Protein AF-Q533U4-F1 (afdb_monomer_lite)

Sequence (167 aa):
YFTEFLKAVQSKKQPPKIESFYPPVDEPAIESKNIDLSGRQERKQIFKGKTFVFLNAKQHKKLSAAVIFGGGDARLITEESKEDDSFFSAPGTCVVEAGLTDSQTLIPDSQKKWIHSIMDILRRKGLRPIPEAEIGLAVIFVTTENYCDPQGQPSTGLKTTTPGPSL

InterPro domains:
  IPR032429 Nibrin, second BRCT domain [PF16508] (41-150)
  IPR040227 Nibrin-related [PTHR12162] (1-159)
  IPR043014 Nibrin, second BRCT domain superfamily [G3DSA:3.40.50.10980] (36-151)

Structure (mmCIF, N/CA/C/O backbone):
data_AF-Q533U4-F1
#
_entry.id   AF-Q533U4-F1
#
loop_
_atom_site.group_PDB
_atom_site.id
_atom_site.type_symbol
_atom_site.label_atom_id
_atom_site.label_alt_id
_atom_site.label_comp_id
_atom_site.label_asym_id
_atom_site.label_entity_id
_atom_site.label_seq_id
_atom_site.pdbx_PDB_ins_code
_atom_site.Cartn_x
_atom_site.Cartn_y
_atom_site.Cartn_z
_atom_site.occupancy
_atom_site.B_iso_or_equiv
_atom_site.auth_seq_id
_atom_site.auth_comp_id
_atom_site.auth_asym_id
_atom_site.auth_atom_id
_ato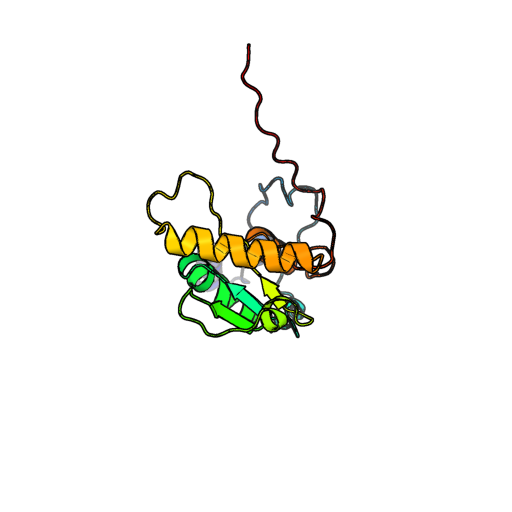m_site.pdbx_PDB_model_num
ATOM 1 N N . TYR A 1 1 ? -17.162 6.850 20.503 1.00 93.44 1 TYR A N 1
ATOM 2 C CA . TYR A 1 1 ? -17.013 5.550 21.184 1.00 93.44 1 TYR A CA 1
ATOM 3 C C . TYR A 1 1 ? -16.417 5.704 22.581 1.00 93.44 1 TYR A C 1
ATOM 5 O O . TYR A 1 1 ? -17.132 5.466 23.543 1.00 93.44 1 TYR A O 1
ATOM 13 N N . PHE A 1 2 ? -15.159 6.152 22.725 1.00 95.62 2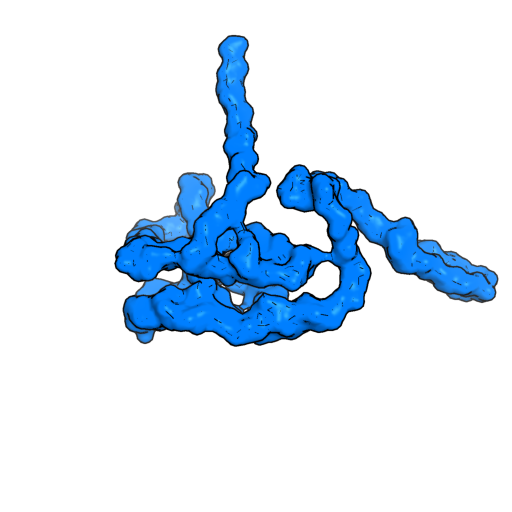 PHE A N 1
ATOM 14 C CA . PHE A 1 2 ? -14.453 6.164 24.021 1.00 95.62 2 PHE A CA 1
ATOM 15 C C . PHE A 1 2 ? -15.183 6.909 25.148 1.00 95.62 2 PHE A C 1
ATOM 17 O O . PHE A 1 2 ? -15.257 6.399 26.261 1.00 95.62 2 PHE A O 1
ATOM 24 N N . THR A 1 3 ? -15.795 8.060 24.861 1.00 96.50 3 THR A N 1
ATOM 25 C CA . THR A 1 3 ? -16.606 8.800 25.842 1.00 96.50 3 THR A CA 1
ATOM 26 C C . THR A 1 3 ? -17.787 7.978 26.367 1.00 96.50 3 THR A C 1
ATOM 28 O O . THR A 1 3 ? -17.992 7.894 27.574 1.00 96.50 3 THR A O 1
ATOM 31 N N . GLU A 1 4 ? -18.542 7.329 25.478 1.00 96.56 4 GLU A N 1
ATOM 32 C CA . GLU A 1 4 ? -19.685 6.483 25.857 1.00 96.56 4 GLU A CA 1
ATOM 33 C C . GLU A 1 4 ? -19.237 5.190 26.545 1.00 96.56 4 GLU A C 1
ATOM 35 O O . GLU A 1 4 ? -19.889 4.722 27.475 1.00 96.56 4 GLU A O 1
ATOM 40 N N . PHE A 1 5 ? -18.078 4.654 26.160 1.00 96.81 5 PHE A N 1
ATOM 41 C CA . PHE A 1 5 ? -17.462 3.516 26.834 1.00 96.81 5 PHE A CA 1
ATOM 42 C C . PHE A 1 5 ? -17.104 3.849 28.289 1.00 96.81 5 PHE A C 1
ATOM 44 O O . PHE A 1 5 ? -17.467 3.103 29.197 1.00 96.81 5 PHE A O 1
ATOM 51 N N . LEU A 1 6 ? -16.464 4.998 28.536 1.00 97.19 6 LEU A N 1
ATOM 52 C CA . LEU A 1 6 ? -16.132 5.449 29.893 1.00 97.19 6 LEU A CA 1
ATOM 53 C C . LEU A 1 6 ? -17.387 5.628 30.758 1.00 97.19 6 LEU A C 1
ATOM 55 O O . LEU A 1 6 ? -17.422 5.149 31.894 1.00 97.19 6 LEU A O 1
ATOM 59 N N . LYS A 1 7 ? -18.443 6.242 30.209 1.00 97.25 7 LYS A N 1
ATOM 60 C CA . LYS A 1 7 ? -19.739 6.375 30.896 1.00 97.25 7 LYS A CA 1
ATOM 61 C C . LYS A 1 7 ? -20.355 5.015 31.231 1.00 97.25 7 LYS A C 1
ATOM 63 O O . LYS A 1 7 ? -20.881 4.839 32.333 1.00 97.25 7 LYS A O 1
ATOM 68 N N . ALA A 1 8 ? -20.290 4.055 30.305 1.00 96.69 8 ALA A N 1
ATOM 69 C CA . ALA A 1 8 ? -20.816 2.708 30.508 1.00 96.69 8 ALA A CA 1
ATOM 70 C C . ALA A 1 8 ? -20.089 1.981 31.648 1.00 96.69 8 ALA A C 1
ATOM 72 O O . ALA A 1 8 ? -20.750 1.420 32.521 1.00 96.69 8 ALA A O 1
ATOM 73 N N . VAL A 1 9 ? -18.755 2.074 31.700 1.00 96.88 9 VAL A N 1
ATOM 74 C CA . VAL A 1 9 ? -17.937 1.491 32.778 1.00 96.88 9 VAL A CA 1
ATOM 75 C C . VAL A 1 9 ? -18.291 2.103 34.137 1.00 96.88 9 VAL A C 1
ATOM 77 O O . VAL A 1 9 ? -18.587 1.366 35.077 1.00 96.88 9 VAL A O 1
ATOM 80 N N . GLN A 1 10 ? -18.333 3.436 34.238 1.00 97.12 10 GLN A N 1
ATOM 81 C CA . GLN A 1 10 ? -18.693 4.139 35.481 1.00 97.12 10 GLN A CA 1
ATOM 82 C C . GLN A 1 10 ? -20.102 3.776 35.967 1.00 97.12 10 GLN A C 1
ATOM 84 O O . GLN A 1 10 ? -20.339 3.636 37.165 1.00 97.12 10 GLN A O 1
ATOM 89 N N . SER A 1 11 ? -21.026 3.575 35.027 1.00 96.69 11 SER A N 1
ATOM 90 C CA . SER A 1 11 ? -22.423 3.234 35.310 1.00 96.69 11 SER A CA 1
ATOM 91 C C . SER A 1 11 ? -22.679 1.727 35.444 1.00 96.69 11 SER A C 1
ATOM 93 O O . SER A 1 11 ? -23.837 1.337 35.581 1.00 96.69 11 SER A O 1
ATOM 95 N N . LYS A 1 12 ? -21.643 0.874 35.360 1.00 95.75 12 LYS A N 1
ATOM 96 C CA . LYS A 1 12 ? -21.753 -0.601 35.345 1.00 95.75 12 LYS A CA 1
ATOM 97 C C . LYS A 1 12 ? -22.741 -1.133 34.289 1.00 95.75 12 LYS A C 1
ATOM 99 O O . LYS A 1 12 ? -23.456 -2.106 34.525 1.00 95.75 12 LYS A O 1
ATOM 104 N N . LYS A 1 13 ? -22.798 -0.480 33.126 1.00 95.88 13 LYS A N 1
ATOM 105 C CA . LYS A 1 13 ? -23.616 -0.876 31.969 1.00 95.88 13 LYS A CA 1
ATOM 106 C C . LYS A 1 13 ? -22.773 -1.622 30.937 1.00 95.88 13 LYS A C 1
ATOM 108 O O . LYS A 1 13 ? -21.545 -1.600 30.985 1.00 95.88 13 LYS A O 1
ATOM 113 N N . GLN A 1 14 ? -23.443 -2.267 29.983 1.00 95.19 14 GLN A N 1
ATOM 114 C CA . GLN A 1 14 ? -22.757 -2.884 28.852 1.00 95.19 14 GLN A CA 1
ATOM 115 C C . GLN A 1 14 ? -22.029 -1.826 28.001 1.00 95.19 14 GLN A C 1
ATOM 117 O O . GLN A 1 14 ? -22.560 -0.723 27.829 1.00 95.19 14 GLN A O 1
ATOM 122 N N . PRO A 1 15 ? -20.842 -2.151 27.456 1.00 94.94 15 PRO A N 1
ATOM 123 C CA . PRO A 1 15 ? -20.144 -1.288 26.514 1.00 94.94 15 PRO A CA 1
ATOM 124 C C . PRO A 1 15 ? -20.999 -0.932 25.289 1.00 94.94 15 PRO A C 1
ATOM 126 O O . PRO A 1 15 ? -21.800 -1.757 24.842 1.00 94.94 15 PRO A O 1
ATOM 129 N N . PRO A 1 16 ? -20.819 0.269 24.710 1.00 95.75 16 PRO A N 1
ATOM 130 C CA . PRO A 1 16 ? -21.448 0.608 23.442 1.00 95.75 16 PRO A CA 1
ATOM 131 C C . PRO A 1 16 ? -21.026 -0.360 22.331 1.00 95.75 16 PRO A C 1
ATOM 133 O O . PRO A 1 16 ? -19.880 -0.804 22.281 1.00 95.75 16 PRO A O 1
ATOM 136 N N . LYS A 1 17 ? -21.941 -0.627 21.397 1.00 92.81 17 LYS A N 1
ATOM 137 C CA . LYS A 1 17 ? -21.633 -1.333 20.147 1.00 92.81 17 LYS A CA 1
ATOM 138 C C . LYS A 1 17 ? -20.701 -0.478 19.291 1.00 92.81 17 LYS A C 1
ATOM 140 O O . LYS A 1 17 ? -20.961 0.713 19.119 1.00 92.81 17 LYS A O 1
ATOM 145 N N . ILE A 1 18 ? -19.615 -1.056 18.782 1.00 90.69 18 ILE A N 1
ATOM 146 C CA . ILE A 1 18 ? -18.593 -0.303 18.037 1.00 90.69 18 ILE A CA 1
ATOM 147 C C . ILE A 1 18 ? -19.113 0.161 16.673 1.00 90.69 18 ILE A C 1
ATOM 149 O O . ILE A 1 18 ? -18.771 1.249 16.217 1.00 90.69 18 ILE A O 1
ATOM 153 N N . GLU A 1 19 ? -20.010 -0.623 16.079 1.00 89.75 19 GLU A N 1
ATOM 154 C CA . GLU A 1 19 ? -20.620 -0.395 14.770 1.00 89.75 19 GLU A CA 1
ATOM 155 C C . GLU A 1 19 ? -21.456 0.891 14.755 1.00 89.75 19 GLU A C 1
ATOM 157 O O . GLU A 1 19 ? -21.534 1.576 13.741 1.00 89.75 19 GLU A O 1
ATOM 162 N N . SER A 1 20 ? -22.020 1.280 15.905 1.00 91.12 20 SER A N 1
ATOM 163 C CA . SER A 1 20 ? -22.758 2.540 16.070 1.00 91.12 20 SER A CA 1
ATOM 164 C C . SER A 1 20 ? -21.865 3.788 16.041 1.00 91.12 20 SER A C 1
ATOM 166 O O . SER A 1 20 ? -22.374 4.901 16.139 1.00 91.12 20 SER A O 1
ATOM 168 N N . PHE A 1 21 ? -20.544 3.616 15.953 1.00 91.81 21 PHE A N 1
ATOM 169 C CA . PHE A 1 21 ? -19.560 4.699 15.901 1.00 91.81 21 PHE A CA 1
ATOM 170 C C . PHE A 1 21 ? -18.695 4.652 14.641 1.00 91.81 21 PHE A C 1
ATOM 172 O O . PHE A 1 21 ? -17.677 5.345 14.588 1.00 91.81 21 PHE A O 1
ATOM 179 N N . TYR A 1 22 ? -19.069 3.851 13.640 1.00 88.19 22 TYR A N 1
ATOM 180 C CA . TYR A 1 22 ? -18.445 3.959 12.329 1.00 88.19 22 TYR A CA 1
ATOM 181 C C . TYR A 1 22 ? -18.734 5.336 11.722 1.00 88.19 22 TYR A C 1
ATOM 183 O O . TYR A 1 22 ? -19.858 5.832 11.844 1.00 88.19 22 TYR A O 1
ATOM 191 N N . PRO A 1 23 ? -17.722 5.992 11.128 1.00 85.62 23 PRO A N 1
ATOM 192 C CA . PRO A 1 23 ? -17.924 7.290 10.511 1.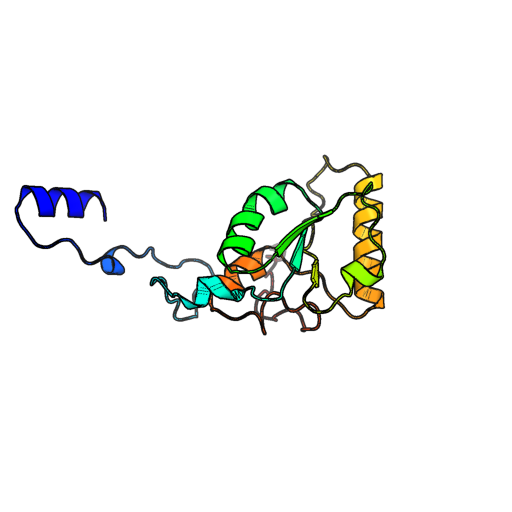00 85.62 23 PRO A CA 1
ATOM 193 C C . PRO A 1 23 ? -18.853 7.156 9.296 1.00 85.62 23 PRO A C 1
ATOM 195 O O . PRO A 1 23 ? -18.854 6.108 8.642 1.00 85.62 23 PRO A O 1
ATOM 198 N N . PRO A 1 24 ? -19.617 8.210 8.961 1.00 82.94 24 PRO A N 1
ATOM 199 C CA . PRO A 1 24 ? -20.269 8.275 7.663 1.00 82.94 24 PRO A CA 1
ATOM 200 C C . PRO A 1 24 ? -19.205 8.229 6.560 1.00 82.94 24 PRO A C 1
ATOM 202 O O . PRO A 1 24 ? -18.112 8.779 6.712 1.00 82.94 24 PRO A O 1
ATOM 205 N N . VAL A 1 25 ? -19.526 7.556 5.460 1.00 81.56 25 VAL A N 1
ATOM 206 C CA . VAL A 1 25 ? -18.670 7.518 4.276 1.00 81.56 25 VAL A CA 1
ATOM 207 C C . VAL A 1 25 ? -19.144 8.617 3.333 1.00 81.56 25 VAL A C 1
ATOM 209 O O . VAL A 1 25 ? -20.233 8.513 2.785 1.00 81.56 25 VAL A O 1
ATOM 212 N N . ASP A 1 26 ? -18.315 9.642 3.157 1.00 78.31 26 ASP A N 1
ATOM 213 C CA . ASP A 1 26 ? -18.556 10.797 2.277 1.00 78.31 26 ASP A CA 1
ATOM 214 C C . ASP A 1 26 ? -17.412 10.931 1.253 1.00 78.31 26 ASP A C 1
ATOM 216 O O . ASP A 1 26 ? -16.828 11.990 1.045 1.00 78.31 26 ASP A O 1
ATOM 220 N N . GLU A 1 27 ? -16.985 9.792 0.700 1.00 79.31 27 GLU A N 1
ATOM 221 C CA . GLU A 1 27 ? -15.927 9.719 -0.309 1.00 79.31 27 GLU A CA 1
ATOM 222 C C . GLU A 1 27 ? -16.539 9.222 -1.626 1.00 79.31 27 GLU A C 1
ATOM 224 O O . GLU A 1 27 ? -16.864 8.030 -1.721 1.00 79.31 27 GLU A O 1
ATOM 229 N N . PRO A 1 28 ? -16.679 10.087 -2.651 1.00 79.06 28 PRO A N 1
ATOM 230 C CA . PRO A 1 28 ? -17.364 9.759 -3.904 1.00 79.06 28 PRO A CA 1
ATOM 231 C C . PRO A 1 28 ? -16.842 8.495 -4.594 1.00 79.06 28 PRO A C 1
ATOM 233 O O . PRO A 1 28 ? -17.606 7.765 -5.229 1.00 79.06 28 PRO A O 1
ATOM 236 N N . ALA A 1 29 ? -15.547 8.189 -4.448 1.00 69.81 29 ALA A N 1
ATOM 237 C CA . ALA A 1 29 ? -14.943 6.995 -5.041 1.00 69.81 29 ALA A CA 1
ATOM 238 C C . ALA A 1 29 ? -15.489 5.669 -4.467 1.00 69.81 29 ALA A C 1
ATOM 240 O O . ALA A 1 29 ? -15.324 4.609 -5.085 1.00 69.81 29 ALA A O 1
ATOM 241 N N . ILE A 1 30 ? -16.115 5.703 -3.285 1.00 76.38 30 ILE A N 1
ATOM 242 C CA . ILE A 1 30 ? -16.586 4.515 -2.558 1.00 76.38 30 ILE A CA 1
ATOM 243 C C . ILE A 1 30 ? -18.014 4.646 -2.003 1.00 76.38 30 ILE A C 1
ATOM 245 O O . ILE A 1 30 ? -18.567 3.641 -1.569 1.00 76.38 30 ILE A O 1
ATOM 249 N N . GLU A 1 31 ? -18.630 5.828 -2.072 1.00 68.31 31 GLU A N 1
ATOM 250 C CA . GLU A 1 31 ? -19.961 6.157 -1.530 1.00 68.31 31 GLU A CA 1
ATOM 251 C C . GLU A 1 31 ? -21.072 5.200 -1.995 1.00 68.31 31 GLU A C 1
ATOM 253 O O . GLU A 1 31 ? -21.924 4.786 -1.214 1.00 68.31 31 GLU A O 1
ATOM 258 N N . SER A 1 32 ? -21.036 4.776 -3.261 1.00 62.91 32 SER A N 1
ATOM 259 C CA . SER A 1 32 ? -22.042 3.873 -3.846 1.00 62.91 32 SER A CA 1
ATOM 260 C C . SER A 1 32 ? -21.883 2.398 -3.452 1.00 62.91 32 SER A C 1
ATOM 262 O O . SER A 1 32 ? -22.672 1.553 -3.883 1.00 62.91 32 SER A O 1
ATOM 264 N N . LYS A 1 33 ? -20.859 2.054 -2.664 1.00 68.00 33 LYS A N 1
ATOM 265 C CA . LYS A 1 33 ? -20.532 0.671 -2.311 1.00 68.00 33 LYS A CA 1
ATOM 266 C C . LYS A 1 33 ? -20.833 0.415 -0.837 1.00 68.00 33 LYS A C 1
ATOM 268 O O . LYS A 1 33 ? -20.518 1.223 0.028 1.00 68.00 33 LYS A O 1
ATOM 273 N N . ASN A 1 34 ? -21.385 -0.762 -0.539 1.00 71.75 34 ASN A N 1
ATOM 274 C CA . ASN A 1 34 ? -21.524 -1.239 0.838 1.00 71.75 34 ASN A CA 1
ATOM 275 C C . ASN A 1 34 ? -20.129 -1.508 1.419 1.00 71.75 34 ASN A C 1
ATOM 277 O O . ASN A 1 34 ? -19.551 -2.575 1.203 1.00 71.75 34 ASN A O 1
ATOM 281 N N . ILE A 1 35 ? -19.565 -0.515 2.107 1.00 83.06 35 ILE A N 1
ATOM 282 C CA . ILE A 1 35 ? -18.236 -0.607 2.707 1.00 83.06 35 ILE A CA 1
ATOM 283 C C . ILE A 1 35 ? -18.335 -1.313 4.052 1.00 83.06 35 ILE A C 1
ATOM 285 O O . ILE A 1 35 ? -19.018 -0.861 4.970 1.00 83.06 35 ILE A O 1
ATOM 289 N N . ASP A 1 36 ? -17.585 -2.399 4.185 1.00 85.88 36 ASP A N 1
ATOM 290 C CA . ASP A 1 36 ? -17.422 -3.093 5.451 1.00 85.88 36 ASP A CA 1
ATOM 291 C C . ASP A 1 36 ? -16.259 -2.484 6.249 1.00 85.88 36 ASP A C 1
ATOM 293 O O . ASP A 1 36 ? -15.086 -2.723 5.954 1.00 85.88 36 ASP A O 1
ATOM 297 N N . LEU A 1 37 ? -16.575 -1.692 7.274 1.00 86.81 37 LEU A N 1
ATOM 298 C CA . LEU A 1 37 ? -15.588 -1.102 8.188 1.00 86.81 37 LEU A CA 1
ATOM 299 C C . LEU A 1 37 ? -15.245 -2.010 9.380 1.00 86.81 37 LEU A C 1
ATOM 301 O O . LEU A 1 37 ? -14.436 -1.630 10.231 1.00 86.81 37 LEU A O 1
ATOM 305 N N . SER A 1 38 ? -15.813 -3.216 9.440 1.00 88.75 38 SER A N 1
ATOM 306 C CA . SER A 1 38 ? -15.492 -4.188 10.482 1.00 88.75 38 SER A CA 1
ATOM 307 C C . SER A 1 38 ? -14.062 -4.721 10.357 1.00 88.75 38 SER A C 1
ATOM 309 O O . SER A 1 38 ? -13.368 -4.552 9.346 1.00 88.75 38 SER A O 1
ATOM 311 N N . GLY A 1 39 ? -13.580 -5.356 11.425 1.00 87.69 39 GLY A N 1
ATOM 312 C CA . GLY A 1 39 ? -12.264 -5.982 11.444 1.00 87.69 39 GLY A CA 1
ATOM 313 C C . GLY A 1 39 ? -12.241 -7.281 10.637 1.00 87.69 39 GLY A C 1
ATOM 314 O O . GLY A 1 39 ? -12.617 -8.328 11.154 1.00 87.69 39 GLY A O 1
ATOM 315 N N . ARG A 1 40 ? -11.725 -7.234 9.405 1.00 91.44 40 ARG A N 1
ATOM 316 C CA . ARG A 1 40 ? -11.539 -8.409 8.534 1.00 91.44 40 ARG A CA 1
ATOM 317 C C . ARG A 1 40 ? -10.119 -8.969 8.611 1.00 91.44 40 ARG A C 1
ATOM 319 O O . ARG A 1 40 ? -9.155 -8.231 8.405 1.00 91.44 40 ARG A O 1
ATOM 326 N N . GLN A 1 41 ? -9.972 -10.267 8.890 1.00 93.50 41 GLN A N 1
ATOM 327 C CA . GLN A 1 41 ? -8.651 -10.913 8.990 1.00 93.50 41 GLN A CA 1
ATOM 328 C C . GLN A 1 41 ? -7.968 -11.056 7.627 1.00 93.50 41 GLN A C 1
ATOM 330 O O . GLN A 1 41 ? -6.743 -11.019 7.547 1.00 93.50 41 GLN A O 1
ATOM 335 N N . GLU A 1 42 ? -8.752 -11.146 6.558 1.00 95.25 42 GLU A N 1
ATOM 336 C CA . GLU A 1 42 ? -8.306 -11.242 5.168 1.00 95.25 42 GLU A CA 1
ATOM 337 C C . GLU A 1 42 ? -7.415 -10.056 4.777 1.00 95.25 42 GLU A C 1
ATOM 339 O O . GLU A 1 42 ? -6.456 -10.215 4.023 1.00 95.25 42 GLU A O 1
ATOM 344 N N . ARG A 1 43 ? -7.651 -8.880 5.379 1.00 95.69 43 ARG A N 1
ATOM 345 C CA . ARG A 1 43 ? -6.818 -7.686 5.177 1.00 95.69 43 ARG A CA 1
ATOM 346 C C . ARG A 1 43 ? -5.361 -7.891 5.574 1.00 95.69 43 ARG A C 1
ATOM 348 O O . ARG A 1 43 ? -4.517 -7.195 5.037 1.00 95.69 43 ARG A O 1
ATOM 355 N N . LYS A 1 44 ? -5.043 -8.842 6.459 1.00 96.56 44 LYS A N 1
ATOM 356 C CA . LYS A 1 44 ? -3.655 -9.150 6.848 1.00 96.56 44 LYS A CA 1
ATOM 357 C C . LYS A 1 44 ? -2.852 -9.851 5.753 1.00 96.56 44 LYS A C 1
ATOM 359 O O . LYS A 1 44 ? -1.652 -10.038 5.918 1.00 96.56 44 LYS A O 1
ATOM 364 N N . GLN A 1 45 ? -3.512 -10.338 4.706 1.00 97.44 45 GLN A N 1
ATOM 365 C CA . GLN A 1 45 ? -2.891 -11.100 3.617 1.00 97.44 45 GLN A C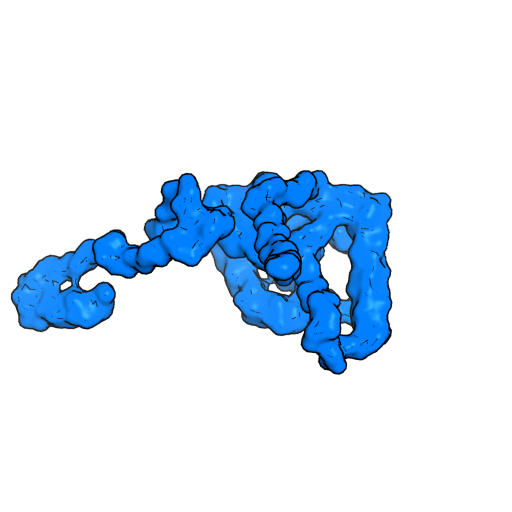A 1
ATOM 366 C C . GLN A 1 45 ? -3.252 -10.524 2.242 1.00 97.44 45 GLN A C 1
ATOM 368 O O . GLN A 1 45 ? -2.961 -11.146 1.223 1.00 97.44 45 GLN A O 1
ATOM 373 N N . ILE A 1 46 ? -3.879 -9.344 2.201 1.00 97.50 46 ILE A N 1
ATOM 374 C CA . ILE A 1 46 ? -4.368 -8.721 0.969 1.00 97.50 46 ILE A CA 1
ATOM 375 C C . ILE A 1 46 ? -3.258 -8.450 -0.055 1.00 97.50 46 ILE A C 1
ATOM 377 O O . ILE A 1 46 ? -3.505 -8.485 -1.256 1.00 97.50 46 ILE A O 1
ATOM 381 N N . PHE A 1 47 ? -2.028 -8.232 0.408 1.00 98.19 47 PHE A N 1
ATOM 382 C CA . PHE A 1 47 ? -0.860 -7.971 -0.431 1.00 98.19 47 PHE A CA 1
ATOM 383 C C . PHE A 1 47 ? 0.121 -9.144 -0.486 1.00 98.19 47 PHE A C 1
ATOM 385 O O . PHE A 1 47 ? 1.255 -8.974 -0.932 1.00 98.19 47 PHE A O 1
ATOM 392 N N . LYS A 1 48 ? -0.295 -10.340 -0.058 1.00 97.69 48 LYS A N 1
ATOM 393 C CA . LYS A 1 48 ? 0.563 -11.526 -0.080 1.00 97.69 48 LYS A CA 1
ATOM 394 C C . LYS A 1 48 ? 1.113 -11.781 -1.486 1.00 97.69 48 LYS A C 1
ATOM 396 O O . LYS A 1 48 ? 0.357 -11.892 -2.447 1.00 97.69 48 LYS A O 1
ATOM 401 N N . GLY A 1 49 ? 2.437 -11.906 -1.582 1.00 96.81 49 GLY A N 1
ATOM 402 C CA . GLY A 1 49 ? 3.133 -12.149 -2.849 1.00 96.81 49 GLY A CA 1
ATOM 403 C C . GLY A 1 49 ? 3.262 -10.919 -3.753 1.00 96.81 49 GLY A C 1
ATOM 404 O O . GLY A 1 49 ? 3.640 -11.073 -4.912 1.00 96.81 49 GLY A O 1
ATOM 405 N N . LYS A 1 50 ? 2.954 -9.715 -3.253 1.00 97.69 50 LYS A N 1
ATOM 406 C CA . LYS A 1 50 ? 3.189 -8.453 -3.964 1.00 97.69 50 LYS A CA 1
ATOM 407 C C . LYS A 1 50 ? 4.316 -7.659 -3.318 1.00 97.69 50 LYS A C 1
ATOM 409 O O . LYS A 1 50 ? 4.432 -7.603 -2.094 1.00 97.69 50 LYS A O 1
ATOM 414 N N . THR A 1 51 ? 5.089 -6.978 -4.155 1.00 98.06 51 THR A N 1
ATOM 415 C CA . THR A 1 51 ? 6.122 -6.030 -3.731 1.00 98.06 51 THR A CA 1
ATOM 416 C C . THR A 1 51 ? 5.770 -4.644 -4.251 1.00 98.06 51 THR A C 1
ATOM 418 O O . THR A 1 51 ? 5.750 -4.414 -5.456 1.00 98.06 51 THR A O 1
ATOM 421 N N . PHE A 1 52 ? 5.511 -3.705 -3.349 1.00 98.19 52 PHE A N 1
ATOM 422 C CA . PHE A 1 52 ? 5.256 -2.309 -3.676 1.00 98.19 52 PHE A CA 1
ATOM 423 C C . PHE A 1 52 ? 6.569 -1.535 -3.710 1.00 98.19 52 PHE A C 1
ATOM 425 O O . PHE A 1 52 ? 7.263 -1.405 -2.699 1.00 98.19 52 PHE A O 1
ATOM 432 N N . VAL A 1 53 ? 6.901 -1.022 -4.889 1.00 97.62 53 VAL A N 1
ATOM 433 C CA . VAL A 1 53 ? 8.118 -0.257 -5.145 1.00 97.62 53 VAL A CA 1
ATOM 434 C C . VAL A 1 53 ? 7.771 1.222 -5.141 1.00 97.62 53 VAL A C 1
ATOM 436 O O . VAL A 1 53 ? 7.042 1.709 -6.000 1.00 97.62 53 VAL A O 1
ATOM 439 N N . PHE A 1 54 ? 8.300 1.944 -4.165 1.00 95.81 54 PHE A N 1
ATOM 440 C CA . PHE A 1 54 ? 8.132 3.378 -4.017 1.00 95.81 54 PHE A CA 1
ATOM 441 C C . PHE A 1 54 ? 9.355 4.095 -4.582 1.00 95.81 54 PHE A C 1
ATOM 443 O O . PHE A 1 54 ? 10.486 3.759 -4.242 1.00 95.81 54 PHE A O 1
ATOM 450 N N . LEU A 1 55 ? 9.114 5.130 -5.386 1.00 93.19 55 LEU A N 1
ATOM 451 C CA . LEU A 1 55 ? 10.157 6.013 -5.930 1.00 93.19 55 LEU A CA 1
ATOM 452 C C . LEU A 1 55 ? 10.265 7.335 -5.140 1.00 93.19 55 LEU A C 1
ATOM 454 O O . LEU A 1 55 ? 11.010 8.246 -5.500 1.00 93.19 55 LEU A O 1
ATOM 458 N N . ASN A 1 56 ? 9.476 7.458 -4.064 1.00 88.25 56 ASN A N 1
ATOM 459 C CA . ASN A 1 56 ? 9.375 8.635 -3.210 1.00 88.25 56 ASN A CA 1
ATOM 460 C C . ASN A 1 56 ? 9.350 8.225 -1.730 1.00 88.25 56 ASN A C 1
ATOM 462 O O . ASN A 1 56 ? 8.453 7.508 -1.273 1.00 88.25 56 ASN A O 1
ATOM 466 N N . ALA A 1 57 ? 10.297 8.752 -0.953 1.00 90.50 57 ALA A N 1
ATOM 467 C CA . ALA A 1 57 ? 10.421 8.470 0.474 1.00 90.50 57 ALA A CA 1
ATOM 468 C C . ALA A 1 57 ? 9.190 8.895 1.299 1.00 90.50 57 ALA A C 1
ATOM 470 O O . ALA A 1 57 ? 8.866 8.240 2.291 1.00 90.50 57 ALA A O 1
ATOM 471 N N . LYS A 1 58 ? 8.472 9.958 0.902 1.00 90.06 58 LYS A N 1
ATOM 472 C CA . LYS A 1 58 ? 7.252 10.416 1.593 1.00 90.06 58 LYS A CA 1
ATOM 473 C C . LYS A 1 58 ? 6.128 9.390 1.464 1.00 90.06 58 LYS A C 1
ATOM 475 O O . LYS A 1 58 ? 5.507 9.048 2.468 1.00 90.06 58 LYS A O 1
ATOM 480 N N . GLN A 1 59 ? 5.907 8.874 0.254 1.00 91.88 59 GLN A N 1
ATOM 481 C CA . GLN A 1 59 ? 4.898 7.842 0.004 1.00 91.88 59 GLN A CA 1
ATOM 482 C C . GLN A 1 59 ? 5.282 6.534 0.695 1.00 91.88 59 GLN A C 1
ATOM 484 O O . GLN A 1 59 ? 4.453 5.946 1.387 1.00 91.88 59 GLN A O 1
ATOM 489 N N . HIS A 1 60 ? 6.559 6.143 0.613 1.00 95.06 60 HIS A N 1
ATOM 490 C CA . HIS A 1 60 ? 7.067 4.978 1.335 1.00 95.06 60 HIS A CA 1
ATOM 491 C C . HIS A 1 60 ? 6.813 5.100 2.843 1.00 95.06 60 HIS A C 1
ATOM 493 O O . HIS A 1 60 ? 6.224 4.207 3.438 1.00 95.06 60 HIS A O 1
ATOM 499 N N . LYS A 1 61 ? 7.175 6.230 3.467 1.00 95.25 61 LYS A N 1
ATOM 500 C CA . LYS A 1 61 ? 6.938 6.464 4.902 1.00 95.25 61 LYS A CA 1
ATOM 501 C C . LYS A 1 61 ? 5.450 6.420 5.266 1.00 95.25 61 LYS A C 1
ATOM 503 O O . LYS A 1 61 ? 5.111 5.963 6.353 1.00 95.25 61 LYS A O 1
ATOM 508 N N . LYS A 1 62 ? 4.575 6.906 4.382 1.00 94.25 62 LYS A N 1
ATOM 509 C CA . LYS A 1 62 ? 3.123 6.935 4.596 1.00 94.25 62 LYS A CA 1
ATOM 510 C C . LYS A 1 62 ? 2.490 5.542 4.512 1.00 94.25 62 LYS A C 1
ATOM 512 O O . LYS A 1 62 ? 1.568 5.264 5.273 1.00 94.25 62 LYS A O 1
ATOM 517 N N . LEU A 1 63 ? 2.952 4.689 3.596 1.00 96.00 63 LEU A N 1
ATOM 518 C CA . LEU A 1 63 ? 2.212 3.487 3.189 1.00 96.00 63 LEU A CA 1
ATOM 519 C C . LEU A 1 63 ? 2.927 2.158 3.418 1.00 96.00 63 LEU A C 1
ATOM 521 O O . LEU A 1 63 ? 2.254 1.128 3.432 1.00 96.00 63 LEU A O 1
ATOM 525 N N . SER A 1 64 ? 4.244 2.143 3.632 1.00 97.31 64 SER A N 1
ATOM 526 C CA . SER A 1 64 ? 5.000 0.893 3.798 1.00 97.31 64 SER A CA 1
ATOM 527 C C . SER A 1 64 ? 4.450 0.030 4.931 1.00 97.31 64 SER A C 1
ATOM 529 O O . SER A 1 64 ? 4.269 -1.171 4.754 1.00 97.31 64 SER A O 1
ATOM 531 N N . ALA A 1 65 ? 4.086 0.646 6.059 1.00 97.56 65 ALA A N 1
ATOM 532 C CA . ALA A 1 65 ? 3.474 -0.057 7.179 1.00 97.56 65 ALA A CA 1
ATOM 533 C C . ALA A 1 65 ? 2.166 -0.752 6.770 1.00 97.56 65 ALA A C 1
ATOM 535 O O . ALA A 1 65 ? 1.974 -1.917 7.098 1.00 97.56 65 ALA A O 1
ATOM 536 N N . ALA A 1 66 ? 1.290 -0.077 6.019 1.00 96.50 66 ALA A N 1
ATOM 537 C CA . ALA A 1 66 ? 0.027 -0.659 5.564 1.00 96.50 66 ALA A CA 1
ATOM 538 C C . ALA A 1 66 ? 0.250 -1.841 4.606 1.00 96.50 66 ALA A C 1
ATOM 540 O O . ALA A 1 66 ? -0.429 -2.859 4.725 1.00 96.50 66 ALA A O 1
ATOM 541 N N . VAL A 1 67 ? 1.234 -1.733 3.706 1.00 98.19 67 VAL A N 1
ATOM 542 C CA . VAL A 1 67 ? 1.621 -2.822 2.797 1.00 98.19 67 VAL A CA 1
ATOM 543 C C . VAL A 1 67 ? 2.122 -4.041 3.577 1.00 98.19 67 VAL A C 1
ATOM 545 O O . VAL A 1 67 ? 1.630 -5.150 3.367 1.00 98.19 67 VAL A O 1
ATOM 548 N N . ILE A 1 68 ? 3.041 -3.824 4.523 1.00 98.19 68 ILE A N 1
ATOM 549 C CA . ILE A 1 68 ? 3.636 -4.886 5.346 1.00 98.19 68 ILE A CA 1
ATOM 550 C C . ILE A 1 68 ? 2.578 -5.540 6.241 1.00 98.19 68 ILE A C 1
ATOM 552 O O . ILE A 1 68 ? 2.494 -6.765 6.311 1.00 98.19 68 ILE A O 1
ATOM 556 N N . PHE A 1 69 ? 1.709 -4.750 6.880 1.00 97.00 69 PHE A N 1
ATOM 557 C CA . PHE A 1 69 ? 0.591 -5.287 7.662 1.00 97.00 69 PHE A CA 1
ATOM 558 C C . PHE A 1 69 ? -0.410 -6.066 6.807 1.00 97.00 69 PHE A C 1
ATOM 560 O O . PHE A 1 69 ? -1.051 -6.985 7.316 1.00 97.00 69 PHE A O 1
ATOM 567 N N . GLY A 1 70 ? -0.528 -5.721 5.525 1.00 97.56 70 GLY A N 1
ATOM 568 C CA . GLY A 1 70 ? -1.308 -6.467 4.546 1.00 97.56 70 GLY A CA 1
ATOM 569 C C . GLY A 1 70 ? -0.620 -7.720 4.000 1.00 97.56 70 GLY A C 1
ATOM 570 O O . GLY A 1 70 ? -1.204 -8.396 3.155 1.00 97.56 70 GLY A O 1
ATOM 571 N N . GLY A 1 71 ? 0.590 -8.048 4.464 1.00 98.00 71 GLY A N 1
ATOM 572 C CA . GLY A 1 71 ? 1.330 -9.252 4.084 1.00 98.00 71 GLY A CA 1
ATOM 573 C C . GLY A 1 71 ? 2.157 -9.129 2.801 1.00 98.00 71 GLY A C 1
ATOM 574 O O . GLY A 1 71 ? 2.579 -10.156 2.273 1.00 98.00 71 GLY A O 1
ATOM 575 N N . GLY A 1 72 ? 2.360 -7.913 2.289 1.00 98.25 72 GLY A N 1
ATOM 576 C CA . GLY A 1 72 ? 3.229 -7.641 1.141 1.00 98.25 72 GLY A CA 1
ATOM 577 C C . GLY A 1 72 ? 4.585 -7.064 1.540 1.00 98.25 72 GLY A C 1
ATOM 578 O O . GLY A 1 72 ? 4.828 -6.746 2.704 1.00 98.25 72 GLY A O 1
ATOM 579 N N . ASP A 1 73 ? 5.445 -6.864 0.547 1.00 98.31 73 ASP A N 1
ATOM 580 C CA . ASP A 1 73 ? 6.740 -6.205 0.716 1.00 98.31 73 ASP A CA 1
ATOM 581 C C . ASP A 1 73 ? 6.667 -4.742 0.274 1.00 98.31 73 ASP A C 1
ATOM 583 O O . ASP A 1 73 ? 6.050 -4.421 -0.740 1.00 98.31 73 ASP A O 1
ATOM 587 N N . ALA A 1 74 ? 7.342 -3.849 0.994 1.00 98.00 74 ALA A N 1
ATOM 588 C CA . ALA A 1 74 ? 7.510 -2.452 0.601 1.00 98.00 74 ALA A CA 1
ATOM 589 C C . ALA A 1 74 ? 8.998 -2.149 0.405 1.00 98.00 74 ALA A C 1
ATOM 591 O O . ALA A 1 74 ? 9.807 -2.405 1.297 1.00 98.00 74 ALA A O 1
ATOM 592 N N . ARG A 1 75 ? 9.361 -1.600 -0.757 1.00 96.94 75 ARG A N 1
ATOM 593 C CA . ARG A 1 75 ? 10.739 -1.211 -1.081 1.00 96.94 75 ARG A CA 1
ATOM 594 C C . ARG A 1 75 ? 10.791 0.242 -1.520 1.00 96.94 75 ARG A C 1
ATOM 596 O O . ARG A 1 75 ? 9.987 0.668 -2.342 1.00 96.94 75 ARG A O 1
ATOM 603 N N . LEU A 1 76 ? 11.750 0.991 -0.988 1.00 95.31 76 LEU A N 1
ATOM 604 C CA . LEU A 1 76 ? 12.105 2.319 -1.476 1.00 95.31 76 LEU A CA 1
ATOM 605 C C . LEU A 1 76 ? 13.311 2.177 -2.399 1.00 95.31 76 LEU A C 1
ATOM 607 O O . LEU A 1 76 ? 14.350 1.694 -1.957 1.00 95.31 76 LEU A O 1
ATOM 611 N N . ILE A 1 77 ? 13.162 2.603 -3.648 1.00 94.31 77 ILE A N 1
ATOM 612 C CA . ILE A 1 77 ? 14.241 2.645 -4.635 1.00 94.31 77 ILE A CA 1
ATOM 613 C C . ILE A 1 77 ? 14.547 4.114 -4.936 1.00 94.31 77 ILE A C 1
ATOM 615 O O . ILE A 1 77 ? 13.647 4.959 -4.963 1.00 94.31 77 ILE A O 1
ATOM 619 N N . THR A 1 78 ? 15.823 4.410 -5.136 1.00 90.00 78 THR A N 1
ATOM 620 C CA . THR A 1 78 ? 16.364 5.738 -5.451 1.00 90.00 78 THR A CA 1
ATOM 621 C C . THR A 1 78 ? 17.232 5.687 -6.708 1.00 90.00 78 THR A C 1
ATOM 623 O O . THR A 1 78 ? 17.535 4.606 -7.207 1.00 90.00 78 THR A O 1
ATOM 626 N N . GLU A 1 79 ? 17.645 6.847 -7.224 1.00 86.38 79 GLU A N 1
ATOM 627 C CA . GLU A 1 79 ? 18.502 6.943 -8.417 1.00 86.38 79 GLU A CA 1
ATOM 628 C C . GLU A 1 79 ? 19.828 6.175 -8.245 1.00 86.38 79 GLU A C 1
ATOM 630 O O . GLU A 1 79 ? 20.310 5.550 -9.186 1.00 86.38 79 GLU A O 1
ATOM 635 N N . GLU A 1 80 ? 20.384 6.145 -7.030 1.00 84.62 80 GLU A N 1
ATOM 636 C CA . GLU A 1 80 ? 21.594 5.385 -6.698 1.00 84.62 80 GLU A CA 1
ATOM 637 C C . GLU A 1 80 ? 21.385 3.867 -6.522 1.00 84.62 80 GLU A C 1
ATOM 639 O O . GLU A 1 80 ? 22.357 3.118 -6.373 1.00 84.62 80 GLU A O 1
ATOM 644 N N . SER A 1 81 ? 20.138 3.393 -6.536 1.00 86.06 81 SER A N 1
ATOM 645 C CA . SER A 1 81 ? 19.831 1.968 -6.411 1.00 86.06 81 SER A CA 1
ATOM 646 C C . SER A 1 81 ? 20.185 1.226 -7.703 1.00 86.06 81 SER A C 1
ATOM 648 O O . SER A 1 81 ? 19.725 1.577 -8.787 1.00 86.06 81 SER A O 1
ATOM 650 N N . LYS A 1 82 ? 20.990 0.165 -7.591 1.00 79.06 82 LYS A N 1
ATOM 651 C CA . LYS A 1 82 ? 21.405 -0.674 -8.726 1.00 79.06 82 LYS A CA 1
ATOM 652 C C . LYS A 1 82 ? 20.422 -1.825 -8.936 1.00 79.06 82 LYS A C 1
ATOM 654 O O . LYS A 1 82 ? 20.759 -2.973 -8.668 1.00 79.06 82 LYS A O 1
ATOM 659 N N . GLU A 1 83 ? 19.208 -1.495 -9.357 1.00 86.06 83 GLU A N 1
ATOM 660 C CA . GLU A 1 83 ? 18.191 -2.486 -9.722 1.00 86.06 83 GLU A CA 1
ATOM 661 C C . GLU A 1 83 ? 18.100 -2.608 -11.244 1.00 86.06 83 GLU A C 1
ATOM 663 O O . GLU A 1 83 ? 18.069 -1.603 -11.955 1.00 86.06 83 GLU A O 1
ATOM 668 N N . ASP A 1 84 ? 18.034 -3.841 -11.738 1.00 87.50 84 ASP A N 1
ATOM 669 C CA . ASP A 1 84 ? 17.891 -4.113 -13.168 1.00 87.50 84 ASP A CA 1
ATOM 670 C C . ASP A 1 84 ? 16.453 -3.852 -13.647 1.00 87.50 84 ASP A C 1
ATOM 672 O O . ASP A 1 84 ? 15.488 -4.045 -12.908 1.00 87.50 84 ASP A O 1
ATOM 676 N N . ASP A 1 85 ? 16.267 -3.532 -14.931 1.00 88.19 85 ASP A N 1
ATOM 677 C CA . ASP A 1 85 ? 14.940 -3.351 -15.550 1.00 88.19 85 ASP A CA 1
ATOM 678 C C . ASP A 1 85 ? 13.987 -4.547 -15.308 1.00 88.19 85 ASP A C 1
ATOM 680 O O . ASP A 1 85 ? 12.761 -4.397 -15.243 1.00 88.19 85 ASP A O 1
ATOM 684 N N . SER A 1 86 ? 14.537 -5.760 -15.163 1.00 90.06 86 SER A N 1
ATOM 685 C CA . SER A 1 86 ? 13.772 -6.972 -14.850 1.00 90.06 86 SER A CA 1
ATOM 686 C C . SER A 1 86 ? 13.136 -6.948 -13.461 1.00 90.06 86 SER A C 1
ATOM 688 O O . SER A 1 86 ? 12.088 -7.561 -13.276 1.00 90.06 86 SER A O 1
ATOM 690 N N . PHE A 1 87 ? 13.714 -6.226 -12.498 1.00 93.31 87 PHE A N 1
ATOM 691 C CA . PHE A 1 87 ? 13.154 -6.086 -11.152 1.00 93.31 87 PHE A CA 1
ATOM 692 C C . PHE A 1 87 ? 11.771 -5.422 -11.195 1.00 93.31 87 PHE A C 1
ATOM 694 O O . PHE A 1 87 ? 10.802 -5.937 -10.629 1.00 93.31 87 PHE A O 1
ATOM 701 N N . PHE A 1 88 ? 11.651 -4.326 -11.951 1.00 92.44 88 PHE A N 1
ATOM 702 C CA . PHE A 1 88 ? 10.403 -3.568 -12.097 1.00 92.44 88 PHE A CA 1
ATOM 703 C C . PHE A 1 88 ? 9.312 -4.325 -12.862 1.00 92.44 88 PHE A C 1
ATOM 705 O O . PHE A 1 88 ? 8.145 -3.950 -12.791 1.00 92.44 88 PHE A O 1
ATOM 712 N N . SER A 1 89 ? 9.682 -5.385 -13.584 1.00 91.06 89 SER A N 1
ATOM 713 C CA . SER A 1 89 ? 8.762 -6.227 -14.356 1.00 91.06 89 SER A CA 1
ATOM 714 C C . SER A 1 89 ? 8.578 -7.632 -13.781 1.00 91.06 89 SER A C 1
ATOM 716 O O . SER A 1 89 ? 7.893 -8.457 -14.389 1.00 91.06 89 SER A O 1
ATOM 718 N N . ALA A 1 90 ? 9.153 -7.911 -12.608 1.00 94.00 90 ALA A N 1
ATOM 719 C CA . ALA A 1 90 ? 8.976 -9.190 -11.942 1.00 94.00 90 ALA A CA 1
ATOM 720 C C . ALA A 1 90 ? 7.497 -9.412 -11.550 1.00 94.00 90 ALA A C 1
ATOM 722 O O . ALA A 1 90 ? 6.793 -8.459 -11.197 1.00 94.00 90 ALA A O 1
ATOM 723 N N . PRO A 1 91 ? 6.997 -10.662 -11.595 1.00 93.06 91 PRO A N 1
ATOM 724 C CA . PRO A 1 91 ? 5.634 -10.969 -11.175 1.00 93.06 91 PRO A CA 1
ATOM 725 C C . PRO A 1 91 ? 5.359 -10.497 -9.742 1.00 93.06 91 PRO A C 1
ATOM 727 O O . PRO A 1 91 ? 6.148 -10.754 -8.838 1.00 93.06 91 PRO A O 1
ATOM 730 N N . GLY A 1 92 ? 4.232 -9.812 -9.536 1.00 93.38 92 GLY A N 1
ATOM 731 C CA . GLY A 1 92 ? 3.853 -9.262 -8.229 1.00 93.38 92 GLY A CA 1
ATOM 732 C C . GLY A 1 92 ? 4.475 -7.899 -7.897 1.00 93.38 92 GLY A C 1
ATOM 733 O O . GLY A 1 92 ? 4.062 -7.280 -6.912 1.00 93.38 92 GLY A O 1
ATOM 734 N N . THR A 1 93 ? 5.399 -7.384 -8.715 1.00 97.00 93 THR A N 1
ATOM 735 C CA . THR A 1 93 ? 5.964 -6.042 -8.530 1.00 97.00 93 THR A CA 1
ATOM 736 C C . THR A 1 93 ? 4.959 -4.963 -8.931 1.00 97.00 93 THR A C 1
ATOM 738 O O . THR A 1 93 ? 4.481 -4.912 -10.060 1.00 97.00 93 THR A O 1
ATOM 741 N N . CYS A 1 94 ? 4.658 -4.071 -7.992 1.00 97.06 94 CYS A N 1
ATOM 742 C CA . CYS A 1 94 ? 3.745 -2.946 -8.141 1.00 97.06 94 CYS A CA 1
ATOM 743 C C . CYS A 1 94 ? 4.531 -1.646 -7.946 1.00 97.06 94 CYS A C 1
ATOM 745 O O . CYS A 1 94 ? 4.811 -1.252 -6.812 1.00 97.06 94 CYS A O 1
ATOM 747 N N . VAL A 1 95 ? 4.908 -0.971 -9.032 1.00 96.75 95 VAL A N 1
ATOM 748 C CA . VAL A 1 95 ? 5.577 0.335 -8.931 1.00 96.75 95 VAL A CA 1
ATOM 749 C C . VAL A 1 95 ? 4.537 1.405 -8.633 1.00 96.75 95 VAL A C 1
ATOM 751 O O . VAL A 1 95 ? 3.611 1.609 -9.413 1.00 96.75 95 VAL A O 1
ATOM 754 N N . VAL A 1 96 ? 4.682 2.078 -7.496 1.00 95.69 96 VAL A N 1
ATOM 755 C CA . VAL A 1 96 ? 3.767 3.131 -7.055 1.00 95.69 96 VAL A CA 1
ATOM 756 C C . VAL A 1 96 ? 4.060 4.406 -7.831 1.00 95.69 96 VAL A C 1
ATOM 758 O O . VAL A 1 96 ? 5.209 4.845 -7.924 1.00 95.69 96 VAL A O 1
ATOM 761 N N . GLU A 1 97 ? 3.008 5.005 -8.379 1.00 91.75 97 GLU A N 1
ATOM 762 C CA . GLU A 1 97 ? 3.096 6.267 -9.096 1.00 91.75 97 GLU A CA 1
ATOM 763 C C . GLU A 1 97 ? 3.616 7.365 -8.160 1.00 91.75 97 GLU A C 1
ATOM 765 O O . GLU A 1 97 ? 2.996 7.718 -7.148 1.00 91.75 97 GLU A O 1
ATOM 770 N N . ALA A 1 98 ? 4.781 7.912 -8.502 1.00 82.88 98 ALA A N 1
ATOM 771 C CA . ALA A 1 98 ? 5.276 9.113 -7.861 1.00 82.88 98 ALA A CA 1
ATOM 772 C C . ALA A 1 98 ? 4.408 10.271 -8.355 1.00 82.88 98 ALA A C 1
ATOM 774 O O . ALA A 1 98 ? 4.440 10.586 -9.540 1.00 82.88 98 ALA A O 1
ATOM 775 N N . GLY A 1 99 ? 3.613 10.879 -7.469 1.00 69.06 99 GLY A N 1
ATOM 776 C CA . GLY A 1 99 ? 2.742 12.012 -7.796 1.00 69.06 99 GLY A CA 1
ATOM 777 C C . GLY A 1 99 ? 3.541 13.242 -8.236 1.00 69.06 99 GLY A C 1
ATOM 778 O O . GLY A 1 99 ? 3.753 14.162 -7.448 1.00 69.06 99 GLY A O 1
ATOM 779 N N . LEU A 1 100 ? 3.990 13.240 -9.492 1.00 65.06 100 LEU A N 1
ATOM 780 C CA . LEU A 1 100 ? 4.754 14.286 -10.174 1.00 65.06 100 LEU A CA 1
ATOM 781 C C . LEU A 1 100 ? 3.858 15.451 -10.620 1.00 65.06 100 LEU A C 1
ATOM 783 O O . LEU A 1 100 ? 4.168 16.123 -11.597 1.00 65.06 100 LEU A O 1
ATOM 787 N N . THR A 1 101 ? 2.737 15.700 -9.938 1.00 54.66 101 THR A N 1
ATOM 788 C CA . THR A 1 101 ? 1.885 16.851 -10.252 1.00 54.66 101 THR A CA 1
ATOM 789 C C . THR A 1 101 ? 2.732 18.122 -10.171 1.00 54.66 101 THR A C 1
ATOM 791 O O . THR A 1 101 ? 3.437 18.316 -9.174 1.00 54.66 101 THR A O 1
ATOM 794 N N . ASP A 1 102 ? 2.656 18.963 -11.208 1.00 45.16 102 ASP A N 1
ATOM 795 C CA . ASP A 1 102 ? 3.537 20.107 -11.518 1.00 45.16 102 ASP A CA 1
ATOM 796 C C . ASP A 1 102 ? 3.751 21.132 -10.381 1.00 45.16 102 ASP A C 1
ATOM 798 O O . ASP A 1 102 ? 4.604 22.013 -10.459 1.00 45.16 102 ASP A O 1
ATOM 802 N N . SER A 1 103 ? 3.014 21.002 -9.283 1.00 49.00 103 SER A N 1
ATOM 803 C CA . SER A 1 103 ? 3.106 21.785 -8.053 1.00 49.00 103 SER A CA 1
ATOM 804 C C . SER A 1 103 ? 4.213 21.347 -7.072 1.00 49.00 103 SER A C 1
ATOM 806 O O . SER A 1 103 ? 4.412 22.020 -6.060 1.00 49.00 103 SER A O 1
ATOM 808 N N . GLN A 1 104 ? 4.977 20.276 -7.336 1.00 51.31 104 GLN A N 1
ATOM 809 C CA . GLN A 1 104 ? 6.139 19.895 -6.509 1.00 51.31 104 GLN A CA 1
ATOM 810 C C . GLN A 1 104 ? 7.464 20.441 -7.070 1.00 51.31 104 GLN A C 1
ATOM 812 O O . GLN A 1 104 ? 8.296 19.713 -7.613 1.00 51.31 104 GLN A O 1
ATOM 817 N N . THR A 1 105 ? 7.706 21.732 -6.848 1.00 53.28 105 THR A N 1
ATOM 818 C CA . THR A 1 105 ? 8.944 22.484 -7.152 1.00 53.28 105 THR A CA 1
ATOM 819 C C . THR A 1 105 ? 10.204 22.023 -6.390 1.00 53.28 105 THR A C 1
ATOM 821 O O . THR A 1 105 ? 11.222 22.705 -6.421 1.00 53.28 105 THR A O 1
ATOM 824 N N . LEU A 1 106 ? 10.172 20.870 -5.710 1.00 64.50 106 LEU A N 1
ATOM 825 C CA . LEU A 1 106 ? 11.220 20.415 -4.780 1.00 64.50 106 LEU A CA 1
ATOM 826 C C . LEU A 1 106 ? 11.962 19.140 -5.213 1.00 64.50 106 LEU A C 1
ATOM 828 O O . LEU A 1 106 ? 12.896 18.734 -4.526 1.00 64.50 106 LEU A O 1
ATOM 832 N N . ILE A 1 107 ? 11.554 18.486 -6.304 1.00 72.69 107 ILE A N 1
ATOM 833 C CA . ILE A 1 107 ? 12.234 17.278 -6.795 1.00 72.69 107 ILE A CA 1
ATOM 834 C C . ILE A 1 107 ? 13.314 17.694 -7.806 1.00 72.69 107 ILE A C 1
ATOM 836 O O . ILE A 1 107 ? 12.965 18.368 -8.782 1.00 72.69 107 ILE A O 1
ATOM 840 N N . PRO A 1 108 ? 14.588 17.296 -7.616 1.00 82.38 108 PRO A N 1
ATOM 841 C CA . PRO A 1 108 ? 15.653 17.549 -8.582 1.00 82.38 108 PRO A CA 1
ATOM 842 C C . PRO A 1 108 ? 15.313 17.010 -9.975 1.00 82.38 108 PRO A C 1
ATOM 844 O O . PRO A 1 108 ? 14.707 15.946 -10.116 1.00 82.38 108 PRO A O 1
ATOM 847 N N . ASP A 1 109 ? 15.752 17.706 -11.023 1.00 84.00 109 ASP A N 1
ATOM 848 C CA . ASP A 1 109 ? 15.466 17.292 -12.401 1.00 84.00 109 ASP A CA 1
ATOM 849 C C . ASP A 1 109 ? 16.093 15.937 -12.766 1.00 84.00 109 ASP A C 1
ATOM 851 O O . ASP A 1 109 ? 15.535 15.221 -13.599 1.00 84.00 109 ASP A O 1
ATOM 855 N N . SER A 1 110 ? 17.213 15.548 -12.136 1.00 86.44 110 SER A N 1
ATOM 856 C CA . SER A 1 110 ? 17.793 14.203 -12.301 1.00 86.44 110 SER A CA 1
ATOM 857 C C . SER A 1 110 ? 16.816 13.127 -11.829 1.00 86.44 110 SER A C 1
ATOM 859 O O . SER A 1 110 ? 16.483 12.216 -12.585 1.00 86.44 110 SER A O 1
ATOM 861 N N . GLN A 1 111 ? 16.238 13.314 -10.642 1.00 86.12 111 GLN A N 1
ATOM 862 C CA . GLN A 1 111 ? 15.272 12.392 -10.061 1.00 86.12 111 GLN A CA 1
ATOM 863 C C . GLN A 1 111 ? 13.985 12.317 -10.893 1.00 86.12 111 GLN A C 1
ATOM 865 O O . GLN A 1 111 ? 13.441 11.229 -11.076 1.00 86.12 111 GLN A O 1
ATOM 870 N N . LYS A 1 112 ? 13.507 13.436 -11.457 1.00 87.06 112 LYS A N 1
ATOM 871 C CA . LYS A 1 112 ? 12.353 13.421 -12.378 1.00 87.06 112 LYS A CA 1
ATOM 872 C C . LYS A 1 112 ? 12.639 12.594 -13.632 1.00 87.06 112 LYS A C 1
ATOM 874 O O . LYS A 1 112 ? 11.829 11.748 -14.004 1.00 87.06 112 LYS A O 1
ATOM 879 N N . LYS A 1 113 ? 13.801 12.806 -14.262 1.00 89.25 113 LYS A N 1
ATOM 880 C CA . LYS A 1 113 ? 14.234 12.031 -15.438 1.00 89.25 113 LYS A CA 1
ATOM 881 C C . LYS A 1 113 ? 14.366 10.547 -15.111 1.00 89.25 113 LYS A C 1
ATOM 883 O O . LYS A 1 113 ? 13.935 9.712 -15.900 1.00 89.25 113 LYS A O 1
ATOM 888 N N . TRP A 1 114 ? 14.915 10.227 -13.944 1.00 90.81 114 TRP A N 1
ATOM 889 C CA . TRP A 1 114 ? 15.037 8.857 -13.468 1.00 90.81 114 TRP A CA 1
ATOM 890 C C . TRP A 1 114 ? 13.667 8.190 -13.267 1.00 90.81 114 TRP A C 1
ATOM 892 O O . TRP A 1 114 ? 13.437 7.103 -13.797 1.00 90.81 114 TRP A O 1
ATOM 902 N N . ILE A 1 115 ? 12.715 8.866 -12.611 1.00 91.31 115 ILE A N 1
ATOM 903 C CA . ILE A 1 115 ? 11.340 8.360 -12.466 1.00 91.31 115 ILE A CA 1
ATOM 904 C C . ILE A 1 115 ? 10.697 8.139 -13.840 1.00 91.31 115 ILE A C 1
ATOM 906 O O . ILE A 1 115 ? 10.108 7.085 -14.072 1.00 91.31 115 ILE A O 1
ATOM 910 N N . HIS A 1 116 ? 10.831 9.091 -14.769 1.00 91.00 116 HIS A N 1
ATOM 911 C CA . HIS A 1 116 ? 10.303 8.943 -16.129 1.00 91.00 116 HIS A CA 1
ATOM 912 C C . HIS A 1 116 ? 10.904 7.733 -16.856 1.00 91.00 116 HIS A C 1
ATOM 914 O O . HIS A 1 116 ? 10.165 6.983 -17.489 1.00 91.00 116 HIS A O 1
ATOM 920 N N . SER A 1 117 ? 12.209 7.489 -16.701 1.00 92.38 117 SER A N 1
ATOM 921 C CA . SER A 1 117 ? 12.873 6.304 -17.255 1.00 92.38 117 SER A CA 1
ATOM 922 C C . SER A 1 117 ? 12.237 5.003 -16.748 1.00 92.38 117 SER A C 1
ATOM 924 O O . SER A 1 117 ? 11.942 4.105 -17.538 1.00 92.38 117 SER A O 1
ATOM 926 N N . ILE A 1 118 ? 11.930 4.920 -15.447 1.00 93.44 118 ILE A N 1
ATOM 927 C CA . ILE A 1 118 ? 11.220 3.768 -14.868 1.00 93.44 118 ILE A CA 1
ATOM 928 C C . ILE A 1 118 ? 9.816 3.628 -15.465 1.00 93.44 118 ILE A C 1
ATOM 930 O O . ILE A 1 118 ? 9.418 2.524 -15.837 1.00 93.44 118 ILE A O 1
ATOM 934 N N . MET A 1 119 ? 9.075 4.727 -15.625 1.00 92.69 119 MET A N 1
ATOM 935 C CA . MET A 1 119 ? 7.746 4.682 -16.251 1.00 92.69 119 MET A CA 1
ATOM 936 C C . MET A 1 119 ? 7.807 4.195 -17.704 1.00 92.69 119 MET A C 1
ATOM 938 O O . MET A 1 119 ? 6.945 3.426 -18.135 1.00 92.69 119 MET A O 1
ATOM 942 N N . ASP A 1 120 ? 8.845 4.573 -18.449 1.00 92.44 120 ASP A N 1
ATOM 943 C CA . ASP A 1 120 ? 9.066 4.090 -19.811 1.00 92.44 120 ASP A CA 1
ATOM 944 C C . ASP A 1 120 ? 9.478 2.608 -19.848 1.00 92.44 120 ASP A C 1
ATOM 946 O O . ASP A 1 120 ? 9.093 1.889 -20.775 1.00 92.44 120 ASP A O 1
ATOM 950 N N . ILE A 1 121 ? 10.217 2.105 -18.850 1.00 93.06 121 ILE A N 1
ATOM 951 C CA . ILE A 1 121 ? 10.469 0.660 -18.682 1.00 93.06 121 ILE A CA 1
ATOM 952 C C . ILE A 1 121 ? 9.144 -0.085 -18.501 1.00 93.06 121 ILE A C 1
ATOM 954 O O . ILE A 1 121 ? 8.878 -1.030 -19.246 1.00 93.06 121 ILE A O 1
ATOM 958 N N . LEU A 1 122 ? 8.291 0.364 -17.575 1.00 93.81 122 LEU A N 1
ATOM 959 C CA . LEU A 1 122 ? 6.988 -0.258 -17.322 1.00 93.81 122 LEU A CA 1
ATOM 960 C C . LEU A 1 122 ? 6.124 -0.268 -18.584 1.00 93.81 122 LEU A C 1
ATOM 962 O O . LEU A 1 122 ? 5.655 -1.328 -19.002 1.00 93.81 122 LEU A O 1
ATOM 966 N N . ARG A 1 123 ? 6.010 0.882 -19.261 1.00 92.25 123 ARG A N 1
ATOM 967 C CA . ARG A 1 123 ? 5.227 1.016 -20.495 1.00 92.25 123 ARG A CA 1
ATOM 968 C C . ARG A 1 123 ? 5.715 0.065 -21.588 1.00 92.25 123 ARG A C 1
ATOM 970 O O . ARG A 1 123 ? 4.898 -0.598 -22.221 1.00 92.25 123 ARG A O 1
ATOM 977 N N . ARG A 1 124 ? 7.035 -0.051 -21.791 1.00 93.44 124 ARG A N 1
ATOM 978 C CA . ARG A 1 124 ? 7.627 -0.990 -22.767 1.00 93.44 124 ARG A CA 1
ATOM 979 C C . ARG A 1 124 ? 7.333 -2.455 -22.439 1.00 93.44 124 ARG A C 1
ATOM 981 O O . ARG A 1 124 ? 7.325 -3.285 -23.342 1.00 93.44 124 ARG A O 1
ATOM 988 N N . LYS A 1 125 ? 7.092 -2.773 -21.167 1.00 92.06 125 LYS A N 1
ATOM 989 C CA . LYS A 1 125 ? 6.709 -4.109 -20.691 1.00 92.06 125 LYS A CA 1
ATOM 990 C C . LYS A 1 125 ? 5.192 -4.320 -20.637 1.00 92.06 125 LYS A C 1
ATOM 992 O O . LYS A 1 125 ? 4.761 -5.393 -20.231 1.00 92.06 125 LYS A O 1
ATOM 997 N N . GLY A 1 126 ? 4.392 -3.331 -21.046 1.00 92.06 126 GLY A N 1
ATOM 998 C CA . GLY A 1 126 ? 2.931 -3.388 -20.961 1.00 92.06 126 GLY A CA 1
ATOM 999 C C . GLY A 1 126 ? 2.400 -3.303 -19.529 1.00 92.06 126 GLY A C 1
ATOM 1000 O O . GLY A 1 1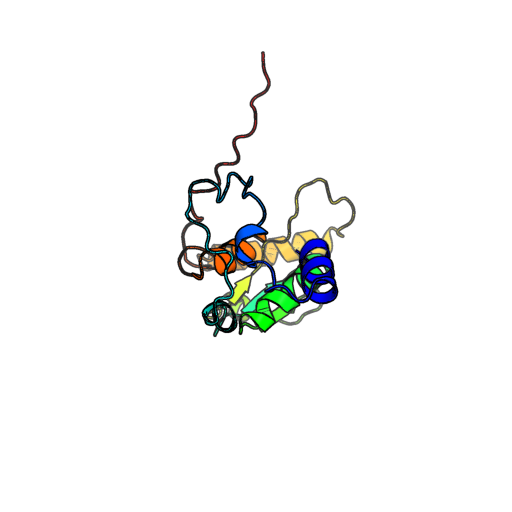26 ? 1.282 -3.735 -19.273 1.00 92.06 126 GLY A O 1
ATOM 1001 N N . LEU A 1 127 ? 3.201 -2.775 -18.601 1.00 94.31 127 LEU A N 1
ATOM 1002 C CA . LEU A 1 127 ? 2.839 -2.594 -17.200 1.00 94.31 127 LEU A CA 1
ATOM 1003 C C . LEU A 1 127 ? 2.462 -1.135 -16.939 1.00 94.31 127 LEU A C 1
ATOM 1005 O O . LEU A 1 127 ? 3.050 -0.214 -17.516 1.00 94.31 127 LEU A O 1
ATOM 1009 N N . ARG A 1 128 ? 1.516 -0.919 -16.027 1.00 94.00 128 ARG A N 1
ATOM 1010 C CA . ARG A 1 128 ? 1.154 0.413 -15.536 1.00 94.00 128 ARG A CA 1
ATOM 1011 C C . ARG A 1 128 ? 1.707 0.665 -14.129 1.00 94.00 128 ARG A C 1
ATOM 1013 O O . ARG A 1 128 ? 1.818 -0.276 -13.338 1.00 94.00 128 ARG A O 1
ATOM 1020 N N . PRO A 1 129 ? 2.005 1.926 -13.781 1.00 94.31 129 PRO A N 1
ATOM 1021 C CA . PRO A 1 129 ? 2.195 2.299 -12.389 1.00 94.31 129 PRO A CA 1
ATOM 1022 C C . PRO A 1 129 ? 0.871 2.199 -11.615 1.00 94.31 129 PRO A C 1
ATOM 1024 O O . PRO A 1 129 ? -0.223 2.287 -12.184 1.00 94.31 129 PRO A O 1
ATOM 1027 N N . ILE A 1 130 ? 0.981 2.014 -10.302 1.00 94.88 130 ILE A N 1
ATOM 1028 C CA . ILE A 1 130 ? -0.148 1.902 -9.380 1.00 94.88 130 ILE A CA 1
ATOM 1029 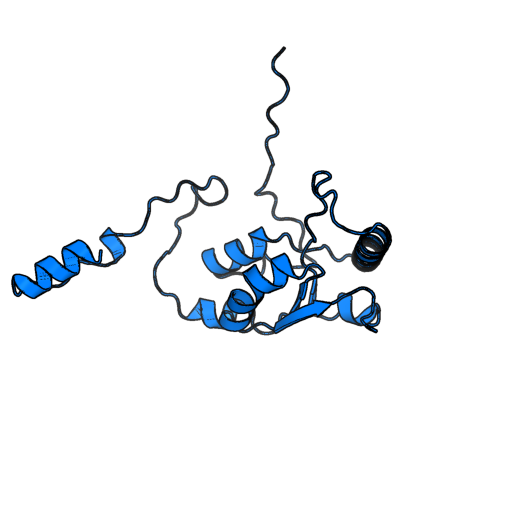C C . ILE A 1 130 ? -0.355 3.247 -8.672 1.00 94.88 130 ILE A C 1
ATOM 1031 O O . ILE A 1 130 ? 0.521 3.662 -7.905 1.00 94.88 130 ILE A O 1
ATOM 1035 N N . PRO A 1 131 ? -1.499 3.922 -8.876 1.00 93.06 131 PRO A N 1
ATOM 1036 C CA . PRO A 1 131 ? -1.855 5.112 -8.121 1.00 93.06 131 PRO A CA 1
ATOM 1037 C C . PRO A 1 131 ? -1.896 4.828 -6.622 1.00 93.06 131 PRO A C 1
ATOM 1039 O O . PRO A 1 131 ? -2.386 3.789 -6.177 1.00 93.06 131 PRO A O 1
ATOM 1042 N N . GLU A 1 132 ? -1.454 5.796 -5.823 1.00 92.50 132 GLU A N 1
ATOM 1043 C CA . GLU A 1 132 ? -1.398 5.670 -4.364 1.00 92.50 132 GLU A CA 1
ATOM 1044 C C . GLU A 1 132 ? -2.745 5.248 -3.743 1.00 92.50 132 GLU A C 1
ATOM 1046 O O . GLU A 1 132 ? -2.794 4.415 -2.836 1.00 92.50 132 GLU A O 1
ATOM 1051 N N . ALA A 1 133 ? -3.848 5.793 -4.262 1.00 91.38 133 ALA A N 1
ATOM 1052 C CA . ALA A 1 133 ? -5.196 5.522 -3.773 1.00 91.38 133 ALA A CA 1
ATOM 1053 C C . ALA A 1 133 ? -5.625 4.055 -3.952 1.00 91.38 133 ALA A C 1
ATOM 1055 O O . ALA A 1 133 ? -6.395 3.547 -3.135 1.00 91.38 133 ALA A O 1
ATOM 1056 N N . GLU A 1 134 ? -5.110 3.347 -4.966 1.00 93.38 134 GLU A N 1
ATOM 1057 C CA . GLU A 1 134 ? -5.464 1.941 -5.195 1.00 93.38 134 GLU A CA 1
ATOM 1058 C C . GLU A 1 134 ? -5.032 1.043 -4.033 1.00 93.38 134 GLU A C 1
ATOM 1060 O O . GLU A 1 134 ? -5.732 0.084 -3.723 1.00 93.38 134 GLU A O 1
ATOM 1065 N N . ILE A 1 135 ? -3.951 1.386 -3.323 1.00 95.31 135 ILE A N 1
ATOM 1066 C CA . ILE A 1 135 ? -3.499 0.641 -2.139 1.00 95.31 135 ILE A CA 1
ATOM 1067 C C . ILE A 1 135 ? -4.571 0.693 -1.042 1.00 95.31 135 ILE A C 1
ATOM 1069 O O . ILE A 1 135 ? -4.893 -0.327 -0.435 1.00 95.31 135 ILE A O 1
ATOM 1073 N N . GLY A 1 136 ? -5.170 1.865 -0.813 1.00 92.75 136 GLY A N 1
ATOM 1074 C CA . GLY A 1 136 ? -6.269 2.018 0.142 1.00 92.75 136 GLY A CA 1
ATOM 1075 C C . GLY A 1 136 ? -7.535 1.291 -0.312 1.00 92.75 136 GLY A C 1
ATOM 1076 O O . GLY A 1 136 ? -8.142 0.554 0.467 1.00 92.75 136 GLY A O 1
ATOM 1077 N N . LEU A 1 137 ? -7.903 1.439 -1.588 1.00 91.75 137 LEU A N 1
ATOM 1078 C CA . LEU A 1 137 ? -9.086 0.791 -2.164 1.00 91.75 137 LEU A CA 1
ATOM 1079 C C . LEU A 1 137 ? -8.979 -0.739 -2.126 1.00 91.75 137 LEU A C 1
ATOM 1081 O O . LEU A 1 137 ? -9.961 -1.407 -1.798 1.00 91.75 137 LEU A O 1
ATOM 1085 N N . ALA A 1 138 ? -7.787 -1.291 -2.361 1.00 94.00 138 ALA A N 1
ATOM 1086 C CA . ALA A 1 138 ? -7.530 -2.721 -2.251 1.00 94.00 138 ALA A CA 1
ATOM 1087 C C . ALA A 1 138 ? -7.814 -3.253 -0.838 1.00 94.00 138 ALA A C 1
ATOM 1089 O O . ALA A 1 138 ? -8.397 -4.324 -0.680 1.00 94.00 138 ALA A O 1
ATOM 1090 N N . VAL A 1 139 ? -7.461 -2.488 0.201 1.00 94.00 139 VAL A N 1
ATOM 1091 C CA . VAL A 1 139 ? -7.731 -2.848 1.604 1.00 94.00 139 VAL A CA 1
ATOM 1092 C C . VAL A 1 139 ? -9.216 -2.710 1.951 1.00 94.00 139 VAL A C 1
ATOM 1094 O O . VAL A 1 139 ? -9.762 -3.558 2.666 1.00 94.00 139 VAL A O 1
ATOM 1097 N N . ILE A 1 140 ? -9.874 -1.659 1.451 1.00 91.12 140 ILE A N 1
ATOM 1098 C CA . ILE A 1 140 ? -11.308 -1.415 1.670 1.00 91.12 140 ILE A CA 1
ATOM 1099 C C . ILE A 1 140 ? -12.131 -2.563 1.079 1.00 91.12 140 ILE A C 1
ATOM 1101 O O . ILE A 1 140 ? -12.942 -3.160 1.788 1.00 91.12 140 ILE A O 1
ATOM 1105 N N . PHE A 1 141 ? -11.876 -2.907 -0.186 1.00 91.12 141 PHE A N 1
ATOM 1106 C CA . PHE A 1 141 ? -12.634 -3.925 -0.920 1.00 91.12 141 PHE A CA 1
ATOM 1107 C C . PHE A 1 141 ? -12.059 -5.336 -0.812 1.00 91.12 141 PHE A C 1
ATOM 1109 O O . PHE A 1 141 ? -12.667 -6.273 -1.321 1.00 91.12 141 PHE A O 1
ATOM 1116 N N . VAL A 1 142 ? -10.926 -5.501 -0.124 1.00 93.19 142 VAL A N 1
ATOM 1117 C CA . VAL A 1 142 ? -10.254 -6.792 0.088 1.00 93.19 142 VAL A CA 1
ATOM 1118 C C . VAL A 1 142 ? -10.030 -7.525 -1.243 1.00 93.19 142 VAL A C 1
ATOM 1120 O O . VAL A 1 142 ? -10.258 -8.724 -1.372 1.00 93.19 142 VAL A O 1
ATOM 1123 N N . THR A 1 143 ? -9.589 -6.789 -2.262 1.00 93.06 143 THR A N 1
ATOM 1124 C CA . THR A 1 143 ? -9.201 -7.355 -3.559 1.00 93.06 143 THR A CA 1
ATOM 1125 C C . THR A 1 143 ? -8.039 -6.582 -4.163 1.00 93.06 143 THR A C 1
ATOM 1127 O O . THR A 1 143 ? -7.957 -5.363 -4.019 1.00 93.06 143 THR A O 1
ATOM 1130 N N . THR A 1 144 ? -7.155 -7.297 -4.857 1.00 93.88 144 THR A N 1
ATOM 1131 C CA . THR A 1 144 ? -6.080 -6.701 -5.661 1.00 93.88 144 THR A CA 1
ATOM 1132 C C . THR A 1 144 ? -6.215 -6.980 -7.161 1.00 93.88 144 THR A C 1
ATOM 1134 O O . THR A 1 144 ? -5.294 -6.736 -7.933 1.00 93.88 144 THR A O 1
ATOM 1137 N N . GLU A 1 145 ? -7.354 -7.524 -7.585 1.00 88.50 145 GLU A N 1
ATOM 1138 C CA . GLU A 1 145 ? -7.619 -7.806 -9.001 1.00 88.50 145 GLU A CA 1
ATOM 1139 C C . GLU A 1 145 ? -7.974 -6.513 -9.740 1.00 88.50 145 GLU A C 1
ATOM 1141 O O . GLU A 1 145 ? -7.467 -6.233 -10.816 1.00 88.50 145 GLU A O 1
ATOM 1146 N N . ASN A 1 146 ? -8.800 -5.677 -9.106 1.00 86.06 146 ASN A N 1
ATOM 1147 C CA . ASN A 1 146 ? -9.228 -4.387 -9.656 1.00 86.06 146 ASN A CA 1
ATOM 1148 C C . ASN A 1 146 ? -8.379 -3.208 -9.142 1.00 86.06 146 ASN A C 1
ATOM 1150 O O . ASN A 1 146 ? -8.610 -2.057 -9.510 1.00 86.06 146 ASN A O 1
ATOM 1154 N N . TYR A 1 147 ? -7.426 -3.476 -8.250 1.00 91.75 147 TYR A N 1
ATOM 1155 C CA . TYR A 1 147 ? -6.600 -2.476 -7.575 1.00 91.75 147 TYR A CA 1
ATOM 1156 C C . TYR A 1 147 ? -5.205 -3.051 -7.362 1.00 91.75 147 TYR A C 1
ATOM 1158 O O . TYR A 1 147 ? -5.085 -4.186 -6.924 1.00 91.75 147 TYR A O 1
ATOM 1166 N N . CYS A 1 148 ? -4.140 -2.296 -7.608 1.00 94.75 148 CYS A N 1
ATOM 1167 C CA . CYS A 1 148 ? -2.772 -2.812 -7.472 1.00 94.75 148 CYS A CA 1
ATOM 1168 C C . CYS A 1 148 ? -2.476 -4.007 -8.405 1.00 94.75 148 CYS A C 1
ATOM 1170 O O . CYS A 1 148 ? -1.733 -4.929 -8.037 1.00 94.75 148 CYS A O 1
ATOM 1172 N N . ASP A 1 149 ? -3.063 -3.995 -9.605 1.00 94.31 149 ASP A N 1
ATOM 1173 C CA . ASP A 1 149 ? -2.704 -4.890 -10.705 1.00 94.31 149 ASP A CA 1
ATOM 1174 C C . ASP A 1 149 ? -1.946 -4.105 -11.793 1.00 94.31 149 ASP A C 1
ATOM 1176 O O . ASP A 1 149 ? -2.558 -3.272 -12.474 1.00 94.31 149 ASP A O 1
ATOM 1180 N N . PRO A 1 150 ? -0.630 -4.341 -11.963 1.00 93.50 150 PRO A N 1
ATOM 1181 C CA . PRO A 1 150 ? 0.178 -3.654 -12.965 1.00 93.50 150 PRO A CA 1
ATOM 1182 C C . PRO A 1 150 ? -0.129 -4.102 -14.403 1.00 93.50 150 PRO A C 1
ATOM 1184 O O . PRO A 1 150 ? 0.261 -3.394 -15.327 1.00 93.50 150 PRO A O 1
ATOM 1187 N N . GLN A 1 151 ? -0.803 -5.240 -14.612 1.00 91.19 151 GLN A N 1
ATOM 1188 C CA . GLN A 1 151 ? -1.229 -5.710 -15.942 1.00 91.19 151 GLN A CA 1
ATOM 1189 C C . GLN A 1 151 ? -2.672 -5.303 -16.272 1.00 91.19 151 GLN A C 1
ATOM 1191 O O . GLN A 1 151 ? -3.067 -5.278 -17.440 1.00 91.19 151 GLN A O 1
ATOM 1196 N N . GLY A 1 152 ? -3.458 -4.981 -15.247 1.00 83.06 152 GLY A N 1
ATOM 1197 C CA . GLY A 1 152 ? -4.850 -4.584 -15.380 1.00 83.06 152 GLY A CA 1
ATOM 1198 C C . GLY A 1 152 ? -5.016 -3.221 -16.049 1.00 83.06 152 GLY A C 1
ATOM 1199 O O . GLY A 1 152 ? -4.164 -2.335 -15.951 1.00 83.06 152 GLY A O 1
ATOM 1200 N N . GLN A 1 153 ? -6.161 -3.028 -16.702 1.00 69.69 153 GLN A N 1
ATOM 1201 C CA . GLN A 1 153 ? -6.587 -1.702 -17.145 1.00 69.69 153 GLN A CA 1
ATOM 1202 C C . GLN A 1 153 ? -6.859 -0.814 -15.917 1.00 69.69 153 GLN A C 1
ATOM 1204 O O . GLN A 1 153 ? -7.321 -1.327 -14.894 1.00 69.69 153 GLN A O 1
ATOM 1209 N N . PRO A 1 154 ? -6.611 0.506 -15.987 1.00 61.03 154 PRO A N 1
ATOM 1210 C CA . PRO A 1 154 ? -6.999 1.417 -14.919 1.00 61.03 154 PRO A CA 1
ATOM 1211 C C . PRO A 1 154 ? -8.493 1.251 -14.637 1.00 61.03 154 PRO A C 1
ATOM 1213 O O . PRO A 1 154 ? -9.312 1.350 -15.554 1.00 61.03 154 PRO A O 1
ATOM 1216 N N . SER A 1 155 ? -8.852 0.992 -13.382 1.00 56.53 155 SER A N 1
ATOM 1217 C CA . SER A 1 155 ? -10.253 0.905 -12.977 1.00 56.53 155 SER A CA 1
ATOM 1218 C C . SER A 1 155 ? -10.976 2.188 -13.388 1.00 56.53 155 SER A C 1
ATOM 1220 O O . SER A 1 155 ? -10.713 3.259 -12.844 1.00 56.53 155 SER A O 1
ATOM 1222 N N . THR A 1 156 ? -11.917 2.093 -14.332 1.00 50.09 156 THR A N 1
ATOM 1223 C CA . THR A 1 156 ? -12.670 3.220 -14.923 1.00 50.09 156 THR A CA 1
ATOM 1224 C C . THR A 1 156 ? -13.570 3.976 -13.930 1.00 50.09 156 THR A C 1
ATOM 1226 O O . THR A 1 156 ? -14.372 4.814 -14.336 1.00 50.09 156 THR A O 1
ATOM 1229 N N . GLY A 1 157 ? -13.458 3.693 -12.629 1.00 45.72 157 GLY A N 1
ATOM 1230 C CA . GLY A 1 157 ? -14.228 4.318 -11.555 1.00 45.72 157 GLY A CA 1
ATOM 1231 C C . GLY A 1 157 ? -13.735 5.701 -11.128 1.00 45.72 157 GLY A C 1
ATOM 1232 O O . GLY A 1 157 ? -14.433 6.360 -10.369 1.00 45.72 157 GLY A O 1
ATOM 1233 N N . LEU A 1 158 ? -12.579 6.165 -11.614 1.00 48.41 158 LEU A N 1
ATOM 1234 C CA . LEU A 1 158 ? -12.061 7.497 -11.297 1.00 48.41 158 LEU A CA 1
ATOM 1235 C C . LEU A 1 158 ? -12.016 8.369 -12.555 1.00 48.41 158 LEU A C 1
ATOM 1237 O O . LEU A 1 158 ? -10.956 8.690 -13.085 1.00 48.41 158 LEU A O 1
ATOM 1241 N N . LYS A 1 159 ? -13.193 8.768 -13.052 1.00 38.50 159 LYS A N 1
ATOM 1242 C CA . LYS A 1 159 ? -13.260 9.993 -13.852 1.00 38.50 159 LYS A CA 1
ATOM 1243 C C . LYS A 1 159 ? -13.051 11.148 -12.882 1.00 38.50 159 LYS A C 1
ATOM 1245 O O . LYS A 1 159 ? -13.949 11.485 -12.118 1.00 38.50 159 LYS A O 1
ATOM 1250 N N . THR A 1 160 ? -11.871 11.752 -12.909 1.00 35.75 160 THR A N 1
ATOM 1251 C CA . THR A 1 160 ? -11.699 13.126 -12.448 1.00 35.75 160 THR A CA 1
ATOM 1252 C C . THR A 1 160 ? -12.591 14.002 -13.322 1.00 35.75 160 THR A C 1
ATOM 1254 O O . THR A 1 160 ? -12.236 14.382 -14.435 1.00 35.75 160 THR A O 1
ATOM 1257 N N . THR A 1 161 ? -13.810 14.277 -12.864 1.00 34.38 161 THR A N 1
ATOM 1258 C CA . THR A 1 161 ? -14.621 15.357 -13.424 1.00 34.38 161 THR A CA 1
ATOM 1259 C C . THR A 1 161 ? -13.927 16.659 -13.056 1.00 34.38 161 THR A C 1
ATOM 1261 O O . THR A 1 161 ? -14.136 17.213 -11.982 1.00 34.38 161 THR A O 1
ATOM 1264 N N . THR A 1 162 ? -13.039 17.122 -13.930 1.00 36.56 162 THR A N 1
ATOM 1265 C CA . THR A 1 162 ? -12.548 18.495 -13.906 1.00 36.56 162 THR A CA 1
ATOM 1266 C C . THR A 1 162 ? -13.762 19.404 -14.111 1.00 36.56 162 THR A C 1
ATOM 1268 O O . THR A 1 162 ? -14.453 19.238 -15.122 1.00 36.56 162 THR A O 1
ATOM 1271 N N . PRO A 1 163 ? -14.074 20.345 -13.202 1.00 38.62 163 PRO A N 1
ATOM 1272 C CA . PRO A 1 163 ? -15.071 21.364 -13.489 1.00 38.62 163 PRO A CA 1
ATOM 1273 C C . PRO A 1 163 ? -14.541 22.190 -14.661 1.00 38.62 163 PRO A C 1
ATOM 1275 O O . PRO A 1 163 ? -13.486 22.819 -14.557 1.00 38.62 163 PRO A O 1
ATOM 1278 N N . GLY A 1 164 ? -15.222 22.124 -15.805 1.00 38.59 164 GLY A N 1
ATOM 1279 C CA . GLY A 1 164 ? -14.931 23.010 -16.926 1.00 38.59 164 GLY A CA 1
ATOM 1280 C C . GLY A 1 164 ? -15.130 24.470 -16.501 1.00 38.59 164 GLY A C 1
ATOM 1281 O O . GLY A 1 164 ? -15.963 24.733 -15.629 1.00 38.59 164 GLY A O 1
ATOM 1282 N N . PRO A 1 165 ? -14.376 25.419 -17.078 1.00 42.50 165 PRO A N 1
ATOM 1283 C CA . PRO A 1 165 ? -14.542 26.826 -16.756 1.00 42.50 165 PRO A CA 1
ATOM 1284 C C . PRO A 1 165 ? -15.944 27.258 -17.190 1.00 42.50 165 PRO A C 1
ATOM 1286 O O . PRO A 1 165 ? -16.304 27.138 -18.362 1.00 42.50 165 PRO A O 1
ATOM 1289 N N . SER A 1 166 ? -16.744 27.714 -16.230 1.00 42.12 166 SER A N 1
ATOM 1290 C CA . SER A 1 166 ? -18.022 28.359 -16.506 1.00 42.12 166 SER A CA 1
ATOM 1291 C C . SER A 1 166 ? -17.779 29.586 -17.389 1.00 42.12 166 SER A C 1
ATOM 1293 O O . SER A 1 166 ? -16.946 30.427 -17.046 1.00 42.12 166 SER A O 1
ATOM 1295 N N . LEU A 1 167 ? -18.476 29.625 -18.529 1.00 43.25 167 LEU A N 1
ATOM 1296 C CA . LEU A 1 167 ? -18.602 30.780 -19.425 1.00 43.25 167 LEU A CA 1
ATOM 1297 C C . LEU A 1 167 ? -19.283 31.961 -18.727 1.00 43.25 167 LEU A C 1
ATOM 1299 O O . LEU A 1 167 ? -20.221 31.705 -17.935 1.00 43.25 167 LEU A O 1
#

Radius of gyration: 19.99 Å; chains: 1; bounding box: 45×43×58 Å

Secondary structure (DSSP, 8-state):
-HHHHHHHHHTTPPPPPGGGGPPP---TTTTTS----S--GGGGGTTTT-EEEES-HHHHHHHHHHHHHTT-EEEE--TT----HHHHTSTTEEEBP----TT-TTS-HHHHHHHHHHHHHHHHTT--PBPHHHHHHHHHHT-SSSSS-SSSPP-TT------PPP-

Foldseek 3Di:
DVVQQVVCVVVVHDGDDVVVVDDQDPDQLPNVDPWDPDDDPLQQQLLALAEEEEQDPVLCVVPQVSNVSSNYHYHYDYPPDPDDLVVCVDPRYAYADDPVPVPCPPDDPVSVVVSVVNQVSLVVSQFHHFYSVLSVVCSRVVHCPQGRGRNDDPNPSDDPPDPDDDD

pLDDT: mean 85.52, std 16.25, range [34.38, 98.31]

Organism: Muntiacus vaginalis (NCBI:txid9887)